Protein AF-A0A5C5PJJ9-F1 (afdb_monomer_lite)

Structure (mmCIF, N/CA/C/O backbone):
data_AF-A0A5C5PJJ9-F1
#
_entry.id   AF-A0A5C5PJJ9-F1
#
loop_
_atom_site.group_PDB
_atom_site.id
_atom_site.type_symbol
_atom_site.label_atom_id
_atom_site.label_alt_id
_atom_site.label_comp_id
_atom_site.label_asym_id
_atom_site.label_entity_id
_atom_site.label_seq_id
_atom_site.pdbx_PDB_ins_code
_atom_site.Cartn_x
_atom_site.Cartn_y
_atom_site.Cartn_z
_atom_site.occupancy
_atom_site.B_iso_or_equiv
_atom_site.auth_seq_id
_atom_site.auth_comp_id
_atom_site.auth_asym_id
_atom_site.auth_atom_id
_atom_site.pdbx_PDB_model_num
ATOM 1 N N . MET A 1 1 ? -13.412 8.284 -8.375 1.00 63.53 1 MET A N 1
ATOM 2 C CA . MET A 1 1 ? -12.257 7.357 -8.466 1.00 63.53 1 MET A CA 1
ATOM 3 C C . MET A 1 1 ? -11.021 8.163 -8.851 1.00 63.53 1 MET A C 1
ATOM 5 O O . MET A 1 1 ? -11.183 9.138 -9.573 1.00 63.53 1 MET A O 1
ATOM 9 N N . LYS A 1 2 ? -9.826 7.840 -8.336 1.00 83.69 2 LYS A N 1
ATOM 10 C CA . LYS A 1 2 ? -8.573 8.546 -8.681 1.00 83.69 2 LYS A CA 1
ATOM 11 C C . LYS A 1 2 ? -7.652 7.602 -9.450 1.00 83.69 2 LYS A C 1
ATOM 13 O O . LYS A 1 2 ? -7.516 6.451 -9.049 1.00 83.69 2 LYS A O 1
ATOM 18 N N . ASN A 1 3 ? -7.026 8.100 -10.511 1.00 86.88 3 ASN A N 1
ATOM 19 C CA . ASN A 1 3 ? -6.061 7.345 -11.303 1.00 86.88 3 ASN A CA 1
ATOM 20 C C . ASN A 1 3 ? -4.631 7.713 -10.884 1.00 86.88 3 ASN A C 1
ATOM 22 O O . ASN A 1 3 ? -4.325 8.894 -10.715 1.00 86.88 3 ASN A O 1
ATOM 26 N N . TYR A 1 4 ? -3.764 6.715 -10.736 1.00 92.44 4 TYR A N 1
ATOM 27 C CA . TYR A 1 4 ? -2.352 6.909 -10.407 1.00 92.44 4 TYR A CA 1
ATOM 28 C C . TYR A 1 4 ? -1.500 6.125 -11.391 1.00 92.44 4 TYR A C 1
ATOM 30 O O . TYR A 1 4 ? -1.746 4.945 -11.618 1.00 92.44 4 TYR A O 1
ATOM 38 N N . ASN A 1 5 ? -0.462 6.764 -11.923 1.00 93.25 5 ASN A N 1
ATOM 39 C CA . ASN A 1 5 ? 0.637 6.049 -12.553 1.00 93.25 5 ASN A CA 1
ATOM 40 C C . ASN A 1 5 ? 1.548 5.525 -11.435 1.00 93.25 5 ASN A C 1
ATOM 42 O O . ASN A 1 5 ? 2.228 6.323 -10.789 1.00 93.25 5 ASN A O 1
ATOM 46 N N . ILE A 1 6 ? 1.550 4.214 -11.188 1.00 92.06 6 ILE A N 1
ATOM 47 C CA . ILE A 1 6 ? 2.287 3.622 -10.060 1.00 92.06 6 ILE A CA 1
ATOM 48 C C . ILE A 1 6 ? 3.798 3.828 -10.200 1.00 92.06 6 ILE A C 1
ATOM 50 O O . ILE A 1 6 ? 4.456 4.145 -9.213 1.00 92.06 6 ILE A O 1
ATOM 54 N N . ALA A 1 7 ? 4.338 3.757 -11.419 1.00 91.38 7 ALA A N 1
ATOM 55 C CA . ALA A 1 7 ? 5.763 3.978 -11.663 1.00 91.38 7 ALA A CA 1
ATOM 56 C C . ALA A 1 7 ? 6.218 5.405 -11.309 1.00 91.38 7 ALA A C 1
ATOM 58 O O . ALA A 1 7 ? 7.367 5.603 -10.926 1.00 91.38 7 ALA A O 1
ATOM 59 N N . LYS A 1 8 ? 5.324 6.399 -11.416 1.00 95.00 8 LYS A N 1
ATOM 60 C CA . LYS A 1 8 ? 5.640 7.815 -11.157 1.00 95.00 8 LYS A CA 1
ATOM 61 C C . LYS A 1 8 ? 5.119 8.343 -9.820 1.00 95.00 8 LYS A C 1
ATOM 63 O O . LYS A 1 8 ? 5.644 9.3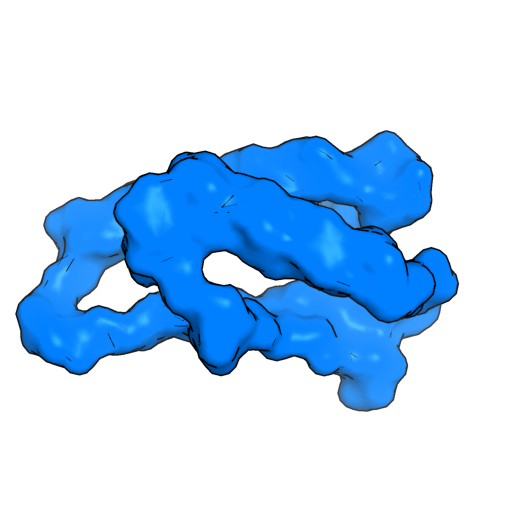29 -9.317 1.00 95.00 8 LYS A O 1
ATOM 68 N N . ASN A 1 9 ? 4.065 7.749 -9.263 1.00 95.31 9 ASN A N 1
ATOM 69 C CA . ASN A 1 9 ? 3.344 8.305 -8.115 1.00 95.31 9 ASN A CA 1
ATOM 70 C C . ASN A 1 9 ? 2.779 7.226 -7.172 1.00 95.31 9 ASN A C 1
ATOM 72 O O . ASN A 1 9 ? 1.619 7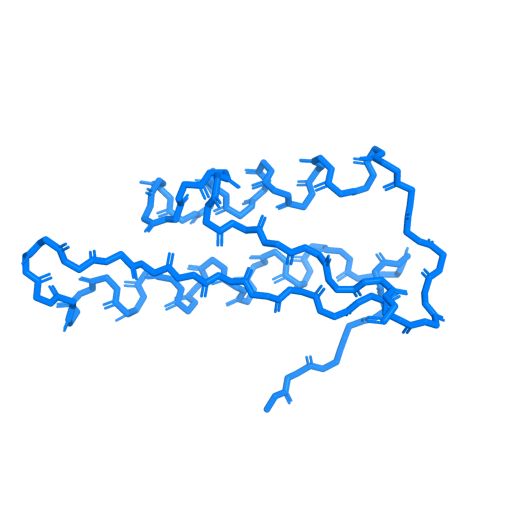.270 -6.751 1.00 95.31 9 ASN A O 1
ATOM 76 N N . GLN A 1 10 ? 3.618 6.252 -6.817 1.00 95.81 10 GLN A N 1
ATOM 77 C CA . GLN A 1 10 ? 3.292 5.228 -5.821 1.00 95.81 10 GLN A CA 1
ATOM 78 C C . GLN A 1 10 ? 2.959 5.836 -4.445 1.00 95.81 10 GLN A C 1
ATOM 80 O O . GLN A 1 10 ? 2.010 5.416 -3.782 1.00 95.81 10 GLN A O 1
ATOM 85 N N . SER A 1 11 ? 3.706 6.855 -4.011 1.00 97.06 11 SER A N 1
ATOM 86 C CA . SER A 1 11 ? 3.506 7.510 -2.710 1.00 97.06 11 SER A CA 1
ATOM 87 C C . SER A 1 11 ? 2.165 8.248 -2.616 1.00 97.06 11 SER A C 1
ATOM 89 O O . SER A 1 11 ? 1.526 8.235 -1.555 1.00 97.06 11 SER A O 1
ATOM 91 N N . GLY A 1 12 ? 1.704 8.850 -3.717 1.00 97.06 12 GLY A N 1
ATOM 92 C CA . GLY A 1 12 ? 0.393 9.485 -3.812 1.00 97.06 12 GLY A CA 1
ATOM 93 C C . GLY A 1 12 ? -0.754 8.482 -3.712 1.00 97.06 12 GLY A C 1
ATOM 94 O O . GLY A 1 12 ? -1.706 8.739 -2.972 1.00 97.06 12 GLY A O 1
ATOM 95 N N . LEU A 1 13 ? -0.648 7.327 -4.383 1.00 96.75 13 LEU A N 1
ATOM 96 C CA . LEU A 1 13 ? -1.600 6.218 -4.231 1.00 96.75 13 LEU A CA 1
ATOM 97 C C . LEU A 1 13 ? -1.699 5.803 -2.756 1.00 96.75 13 LEU A C 1
ATOM 99 O O . LEU A 1 13 ? -2.784 5.862 -2.175 1.00 96.75 13 LEU A O 1
ATOM 103 N N . ILE A 1 14 ? -0.560 5.457 -2.144 1.00 97.81 14 ILE A N 1
ATOM 104 C CA . ILE A 1 14 ? -0.482 5.001 -0.748 1.00 97.81 14 ILE A CA 1
ATOM 105 C C . ILE A 1 14 ? -1.133 6.021 0.191 1.00 97.81 14 ILE A C 1
ATOM 107 O O . ILE A 1 14 ? -1.967 5.666 1.023 1.00 97.81 14 ILE A O 1
ATOM 111 N N . SER A 1 15 ? -0.789 7.302 0.046 1.00 97.62 15 SER A N 1
ATOM 112 C CA . SER A 1 15 ? -1.254 8.342 0.970 1.00 97.62 15 SER A CA 1
ATOM 113 C C . SER A 1 15 ? -2.760 8.592 0.848 1.00 97.62 15 SER A C 1
ATOM 115 O O . SER A 1 15 ? -3.436 8.769 1.859 1.00 97.62 15 SER A O 1
ATOM 117 N N . ASN A 1 16 ? -3.313 8.550 -0.368 1.00 96.44 16 ASN A N 1
ATOM 118 C CA . ASN A 1 16 ? -4.754 8.712 -0.565 1.00 96.44 16 ASN A CA 1
ATOM 119 C C . ASN A 1 16 ? -5.553 7.507 -0.053 1.00 96.44 16 ASN A C 1
ATOM 121 O O . ASN A 1 16 ? -6.576 7.713 0.597 1.00 96.44 16 ASN A O 1
ATOM 125 N N . VAL A 1 17 ? -5.106 6.276 -0.325 1.00 95.62 17 VAL A N 1
ATOM 126 C CA . VAL A 1 17 ? -5.795 5.065 0.157 1.00 95.62 17 VAL A CA 1
ATOM 127 C C . VAL A 1 17 ? -5.775 5.012 1.684 1.00 95.62 17 VAL A C 1
ATOM 129 O O . VAL A 1 17 ? -6.817 4.808 2.297 1.00 95.62 17 VAL A O 1
ATOM 132 N N . SER A 1 18 ? -4.625 5.292 2.302 1.00 96.56 18 SER A N 1
ATOM 133 C CA . SER A 1 18 ? -4.490 5.294 3.766 1.00 96.56 18 SER A CA 1
ATOM 134 C C . SER A 1 18 ? -5.375 6.352 4.425 1.00 96.56 18 SER A C 1
ATOM 136 O O . SER A 1 18 ? -6.061 6.065 5.400 1.00 96.56 18 SER A O 1
ATOM 138 N N . LYS A 1 19 ? -5.438 7.565 3.855 1.00 96.06 19 LYS A N 1
ATOM 139 C CA . LYS A 1 19 ? -6.332 8.622 4.351 1.00 96.06 19 LYS A CA 1
ATOM 140 C C . LYS A 1 19 ? -7.803 8.199 4.294 1.00 96.06 19 LYS A C 1
ATOM 142 O O . LYS A 1 19 ? -8.540 8.437 5.243 1.00 96.06 19 LYS A O 1
ATOM 147 N N . GLN A 1 20 ? -8.224 7.566 3.199 1.00 93.75 20 GLN A N 1
ATOM 148 C CA . GLN A 1 20 ? -9.596 7.063 3.066 1.00 93.75 20 GLN A CA 1
ATOM 149 C C . GLN A 1 20 ? -9.892 5.946 4.069 1.00 93.75 20 GLN A C 1
ATOM 151 O O . GLN A 1 20 ? -10.982 5.917 4.631 1.00 93.75 20 GLN A O 1
ATOM 156 N N . ALA A 1 21 ? -8.927 5.057 4.306 1.00 93.56 21 ALA A N 1
ATOM 157 C CA . ALA A 1 21 ? -9.041 3.975 5.276 1.00 93.56 21 ALA A CA 1
ATOM 158 C C . ALA A 1 21 ? -9.324 4.493 6.688 1.00 93.56 21 ALA A C 1
ATOM 160 O O . ALA A 1 21 ? -10.247 4.015 7.344 1.00 93.56 21 ALA A O 1
ATOM 161 N N . LEU A 1 22 ? -8.553 5.497 7.117 1.00 94.38 22 LEU A N 1
ATOM 162 C CA . LEU A 1 22 ? -8.690 6.129 8.428 1.00 94.38 22 LEU A CA 1
ATOM 163 C C . LEU A 1 22 ? -10.048 6.827 8.571 1.00 94.38 22 LEU A C 1
ATOM 165 O O . LEU A 1 22 ? -10.781 6.542 9.509 1.00 94.38 22 LEU A O 1
ATOM 169 N N . GLN A 1 23 ? -10.442 7.643 7.587 1.00 93.69 23 GLN A N 1
ATOM 170 C CA . GLN A 1 23 ? -11.742 8.335 7.600 1.00 93.69 23 GLN A CA 1
ATOM 171 C C . GLN A 1 23 ? -12.937 7.369 7.648 1.00 93.69 23 GLN A C 1
ATOM 173 O O . GLN A 1 23 ? -13.971 7.658 8.246 1.00 93.69 23 GLN A O 1
ATOM 178 N N . ARG A 1 24 ? -12.818 6.209 6.995 1.00 91.62 24 ARG A N 1
ATOM 179 C CA . ARG A 1 24 ? -13.863 5.178 7.016 1.00 91.62 24 ARG A CA 1
ATOM 180 C C . ARG A 1 24 ? -13.869 4.387 8.314 1.00 91.62 24 ARG A C 1
ATOM 182 O O . ARG A 1 24 ? -14.945 3.988 8.740 1.00 91.62 24 ARG A O 1
ATOM 189 N N . ALA A 1 25 ? -12.708 4.176 8.933 1.00 89.69 25 ALA A N 1
ATOM 190 C CA . ALA A 1 25 ? -12.599 3.464 10.202 1.00 89.69 25 ALA A CA 1
ATOM 191 C C . ALA A 1 25 ? -13.374 4.175 11.323 1.00 89.69 25 ALA A C 1
ATOM 193 O O . ALA A 1 25 ? -14.013 3.501 12.121 1.00 89.69 25 ALA A O 1
ATOM 194 N N . GLU A 1 26 ? -13.402 5.513 11.324 1.00 89.06 26 GLU A N 1
ATOM 195 C CA . GLU A 1 26 ? -14.181 6.326 12.277 1.00 89.06 26 GLU A CA 1
ATOM 196 C C . GLU A 1 26 ? -15.692 6.049 12.230 1.00 89.06 26 GLU A C 1
ATOM 198 O O . GLU A 1 26 ? -16.390 6.237 13.220 1.00 89.06 26 GLU A O 1
ATOM 203 N N . ASN A 1 27 ? -16.197 5.593 11.082 1.00 88.88 27 ASN A N 1
ATOM 204 C CA . ASN A 1 27 ? -17.623 5.386 10.833 1.00 88.88 27 ASN A CA 1
ATOM 205 C C . ASN A 1 27 ? -17.968 3.907 10.596 1.00 88.88 27 ASN A C 1
ATOM 207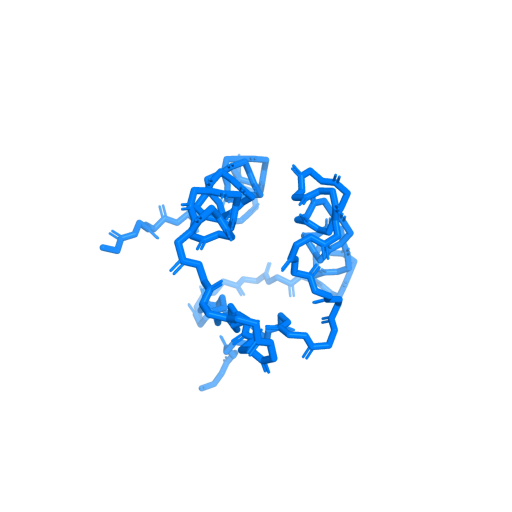 O O . ASN A 1 27 ? -19.085 3.591 10.182 1.00 88.88 27 ASN A O 1
ATOM 211 N N . LEU A 1 28 ? -17.008 2.997 10.794 1.00 89.12 28 LEU A N 1
ATOM 212 C CA . LEU A 1 28 ? -17.192 1.582 10.500 1.00 89.12 28 LEU A CA 1
ATOM 213 C C . LEU A 1 28 ? -17.859 0.883 11.695 1.00 89.12 28 LEU A C 1
ATOM 215 O O . LEU A 1 28 ? -17.308 0.918 12.797 1.00 89.12 28 LEU A O 1
ATOM 219 N N . PRO A 1 29 ? -19.001 0.198 11.506 1.00 88.38 29 PRO A N 1
ATOM 220 C CA . PRO A 1 29 ? -19.578 -0.628 12.558 1.00 88.38 29 PRO A CA 1
ATOM 221 C C . PRO A 1 29 ? -18.592 -1.704 13.025 1.00 88.38 29 PRO A C 1
ATOM 223 O O . PRO A 1 29 ? -17.829 -2.260 12.230 1.00 88.38 29 PRO A O 1
ATOM 226 N N . GLN A 1 30 ? -18.633 -2.037 14.314 1.00 82.75 30 GLN A N 1
ATOM 227 C CA . GLN A 1 30 ? -17.787 -3.083 14.881 1.00 82.75 30 GLN A CA 1
ATOM 228 C C . GLN A 1 30 ? -17.990 -4.416 14.138 1.00 82.75 30 GLN A C 1
ATOM 230 O O . GLN A 1 30 ? -19.115 -4.831 13.871 1.00 82.75 30 GLN A O 1
ATOM 235 N N . GLY A 1 31 ? -16.886 -5.085 13.795 1.00 83.75 31 GLY A N 1
ATOM 236 C CA . GLY A 1 31 ? -16.897 -6.357 13.061 1.00 83.75 31 GLY A CA 1
ATOM 237 C C . GLY A 1 31 ? -16.927 -6.226 11.534 1.00 83.75 31 GLY A C 1
ATOM 238 O O . GLY A 1 31 ? -16.722 -7.224 10.844 1.00 83.75 31 GLY A O 1
ATOM 239 N N . MET A 1 32 ? -17.112 -5.021 10.985 1.00 87.38 32 MET A N 1
ATOM 240 C CA . MET A 1 32 ? -16.958 -4.779 9.547 1.00 87.38 32 MET A CA 1
ATOM 241 C C . MET A 1 32 ? -15.479 -4.732 9.147 1.00 87.38 32 MET A C 1
ATOM 243 O O . MET A 1 32 ? -14.623 -4.266 9.898 1.00 87.38 32 MET A O 1
ATOM 247 N N . GLN A 1 33 ? -15.178 -5.189 7.931 1.00 86.38 33 GLN A N 1
ATOM 248 C CA . GLN A 1 33 ? -13.838 -5.127 7.348 1.00 86.38 33 GLN A CA 1
ATOM 249 C C . GLN A 1 33 ? -13.839 -4.248 6.102 1.00 86.38 33 GLN A C 1
ATOM 251 O O . GLN A 1 33 ? -14.725 -4.337 5.254 1.00 86.38 33 GLN A O 1
ATOM 256 N N . GLN A 1 34 ? -12.805 -3.421 5.966 1.00 91.00 34 GLN A N 1
ATOM 257 C CA . GLN A 1 34 ? -12.569 -2.662 4.744 1.00 91.00 34 GLN A CA 1
ATOM 258 C C . GLN A 1 34 ? -11.795 -3.516 3.739 1.00 91.00 34 GLN A C 1
ATOM 260 O O . GLN A 1 34 ? -10.858 -4.221 4.115 1.00 91.00 34 GLN A O 1
ATOM 265 N N . GLN A 1 35 ? -12.157 -3.412 2.460 1.00 93.94 35 GLN A N 1
ATOM 266 C CA . GLN A 1 35 ? -11.416 -4.006 1.349 1.00 93.94 35 GLN A CA 1
ATOM 267 C C . GLN A 1 35 ? -10.971 -2.923 0.369 1.00 93.94 35 GLN A C 1
ATOM 269 O O . GLN A 1 35 ? -11.707 -1.973 0.087 1.00 93.94 35 GLN A O 1
ATOM 274 N N . VAL A 1 36 ? -9.765 -3.082 -0.172 1.00 94.69 36 VAL A N 1
ATOM 275 C CA . VAL A 1 36 ? -9.205 -2.200 -1.196 1.00 94.69 36 VAL A CA 1
ATOM 276 C C . VAL A 1 36 ? -8.874 -3.018 -2.428 1.00 94.69 36 VAL A C 1
ATOM 278 O O . VAL A 1 36 ? -8.097 -3.968 -2.372 1.00 94.69 36 VAL A O 1
ATOM 281 N N . VAL A 1 37 ? -9.433 -2.602 -3.560 1.00 95.56 37 VAL A N 1
ATOM 282 C CA . VAL A 1 37 ? -9.079 -3.123 -4.879 1.00 95.56 37 VAL A CA 1
ATOM 283 C C . VAL A 1 37 ? -8.280 -2.050 -5.607 1.00 95.56 37 VAL A C 1
ATOM 285 O O . VAL A 1 37 ? -8.773 -0.946 -5.836 1.00 95.56 37 VAL A O 1
ATOM 288 N N . ILE A 1 38 ? -7.039 -2.373 -5.953 1.00 95.75 38 ILE A N 1
ATOM 289 C CA . ILE A 1 38 ? -6.147 -1.518 -6.732 1.00 95.75 38 ILE A CA 1
ATOM 290 C C . ILE A 1 38 ? -6.127 -2.067 -8.152 1.00 95.75 38 ILE A C 1
ATOM 292 O O . ILE A 1 38 ? -5.587 -3.144 -8.407 1.00 95.75 38 ILE A O 1
ATOM 296 N N . ASP A 1 39 ? -6.751 -1.339 -9.071 1.00 95.75 39 ASP A N 1
ATOM 297 C CA . ASP A 1 39 ? -6.728 -1.684 -10.488 1.00 95.75 39 ASP A CA 1
ATOM 298 C C . ASP A 1 39 ? -5.376 -1.295 -11.091 1.00 95.75 39 ASP A C 1
ATOM 300 O O . ASP A 1 39 ? -4.981 -0.127 -11.056 1.00 95.75 39 ASP A O 1
ATOM 304 N N . ILE A 1 40 ? -4.655 -2.293 -11.591 1.00 95.69 40 ILE A N 1
ATOM 305 C CA . ILE A 1 40 ? -3.330 -2.146 -12.202 1.00 95.69 40 ILE A CA 1
ATOM 306 C C . ILE A 1 40 ? -3.321 -2.626 -13.654 1.00 95.69 40 ILE A C 1
ATOM 308 O O . ILE A 1 40 ? -2.248 -2.786 -14.239 1.00 95.69 40 ILE A O 1
ATOM 312 N N . ARG A 1 41 ? -4.496 -2.858 -14.251 1.00 95.69 41 ARG A N 1
ATOM 313 C CA . ARG A 1 41 ? -4.600 -3.249 -15.659 1.00 95.69 41 ARG A CA 1
ATOM 314 C C . ARG A 1 41 ? -3.957 -2.180 -16.541 1.00 95.69 41 ARG A C 1
ATOM 316 O O . ARG A 1 41 ? -4.164 -0.983 -16.344 1.00 95.69 41 ARG A O 1
ATOM 323 N N . GLY A 1 42 ? -3.132 -2.619 -17.490 1.00 94.19 42 GLY A N 1
ATOM 324 C CA . GLY A 1 42 ? -2.362 -1.724 -18.358 1.00 94.19 42 GLY A CA 1
ATOM 325 C C . GLY A 1 42 ? -1.184 -1.007 -17.679 1.00 94.19 42 GLY A C 1
ATOM 326 O O . GLY A 1 42 ? -0.578 -0.140 -18.305 1.00 94.19 42 GLY A O 1
ATOM 327 N N . GLN A 1 43 ? -0.829 -1.344 -16.431 1.00 94.69 43 GLN A N 1
ATOM 328 C CA . GLN A 1 43 ? 0.375 -0.842 -15.759 1.00 94.69 43 GLN A CA 1
ATOM 329 C C . GLN A 1 43 ? 1.367 -1.981 -15.489 1.00 94.69 43 GLN A C 1
ATOM 331 O O . GLN A 1 43 ? 1.016 -3.010 -14.915 1.00 94.69 43 GLN A O 1
ATOM 336 N N . ALA A 1 44 ? 2.639 -1.777 -15.841 1.00 94.31 44 ALA A N 1
ATOM 337 C CA . ALA A 1 44 ? 3.719 -2.694 -15.484 1.00 94.31 44 ALA A CA 1
ATOM 338 C C . ALA A 1 44 ? 4.086 -2.525 -13.997 1.00 94.31 44 ALA A C 1
ATOM 340 O O . ALA A 1 44 ? 4.957 -1.730 -13.649 1.00 94.31 44 ALA A O 1
ATOM 341 N N . VAL A 1 45 ? 3.381 -3.242 -13.115 1.00 95.62 45 VAL A N 1
ATOM 342 C CA . VAL A 1 45 ? 3.602 -3.204 -11.658 1.00 95.62 45 VAL A CA 1
ATOM 343 C C . VAL A 1 45 ? 4.292 -4.481 -11.195 1.00 95.62 45 VAL A C 1
ATOM 345 O O . VAL A 1 45 ? 3.701 -5.566 -11.232 1.00 95.62 45 VAL A O 1
ATOM 348 N N . THR A 1 46 ? 5.525 -4.347 -10.713 1.00 96.25 46 THR A N 1
ATOM 349 C CA . THR A 1 46 ? 6.333 -5.484 -10.252 1.00 96.25 46 THR A CA 1
ATOM 350 C C . THR A 1 46 ? 5.827 -6.044 -8.915 1.00 96.25 46 THR A C 1
ATOM 352 O O . THR A 1 46 ? 5.190 -5.325 -8.137 1.00 96.25 46 THR A O 1
ATOM 355 N N . PRO A 1 47 ? 6.139 -7.309 -8.575 1.00 96.31 47 PRO A N 1
ATOM 356 C CA . PRO A 1 47 ? 5.821 -7.869 -7.259 1.00 96.31 47 PRO A CA 1
ATOM 357 C C . PRO A 1 47 ? 6.385 -7.041 -6.094 1.00 96.31 47 PRO A C 1
ATOM 359 O O . PRO A 1 47 ? 5.710 -6.860 -5.082 1.00 96.31 47 PRO A O 1
ATOM 362 N N . VAL A 1 48 ? 7.584 -6.469 -6.261 1.00 97.06 48 VAL A N 1
ATOM 363 C CA . VAL A 1 48 ? 8.212 -5.592 -5.260 1.00 97.06 48 VAL A CA 1
ATOM 364 C C . VAL A 1 48 ? 7.391 -4.319 -5.054 1.00 97.06 48 VAL A C 1
ATOM 366 O O . VAL A 1 48 ? 7.117 -3.953 -3.913 1.00 97.06 48 VAL A O 1
ATOM 369 N N . GLN A 1 49 ? 6.927 -3.677 -6.132 1.00 97.31 49 GLN A N 1
ATOM 370 C CA . GLN A 1 49 ? 6.048 -2.507 -6.026 1.00 97.31 49 GLN A CA 1
ATOM 371 C C . GLN A 1 49 ? 4.725 -2.855 -5.335 1.00 97.31 49 GLN A C 1
ATOM 373 O O . GLN A 1 49 ? 4.271 -2.105 -4.472 1.00 97.31 49 GLN A O 1
ATOM 378 N N . ARG A 1 50 ? 4.124 -4.016 -5.636 1.00 97.62 50 ARG A N 1
ATOM 379 C CA . ARG A 1 50 ? 2.904 -4.481 -4.947 1.00 97.62 50 ARG A CA 1
ATOM 380 C C . ARG A 1 50 ? 3.134 -4.630 -3.444 1.00 97.62 50 ARG A C 1
ATOM 382 O O . ARG A 1 50 ? 2.341 -4.117 -2.659 1.00 97.62 50 ARG A O 1
ATOM 389 N N . ALA A 1 51 ? 4.236 -5.267 -3.046 1.00 98.00 51 ALA A N 1
ATOM 390 C CA . ALA A 1 51 ? 4.594 -5.434 -1.640 1.00 98.00 51 ALA A CA 1
ATOM 391 C C . ALA A 1 51 ? 4.815 -4.084 -0.935 1.00 98.00 51 ALA A C 1
ATOM 393 O O . ALA A 1 51 ? 4.316 -3.873 0.170 1.00 98.00 51 ALA A O 1
ATOM 394 N N . GLN A 1 52 ? 5.498 -3.141 -1.591 1.00 98.19 52 GLN A N 1
ATOM 395 C CA . GLN A 1 52 ? 5.704 -1.788 -1.063 1.00 98.19 52 GLN A CA 1
ATOM 396 C C . GLN A 1 52 ? 4.395 -1.005 -0.918 1.00 98.19 52 GLN A C 1
ATOM 398 O O . GLN A 1 52 ? 4.214 -0.302 0.075 1.00 98.19 52 GLN A O 1
ATOM 403 N N . ILE A 1 53 ? 3.475 -1.129 -1.878 1.00 98.19 53 ILE A N 1
ATOM 404 C CA . ILE A 1 53 ? 2.147 -0.507 -1.812 1.00 98.19 53 ILE A CA 1
ATOM 405 C C . ILE A 1 53 ? 1.353 -1.070 -0.633 1.00 98.19 53 ILE A C 1
ATOM 407 O O . ILE A 1 53 ? 0.829 -0.291 0.161 1.00 98.19 53 ILE A O 1
ATOM 411 N N . VAL A 1 54 ? 1.295 -2.399 -0.496 1.00 98.31 54 VAL A N 1
ATOM 412 C CA . VAL A 1 54 ? 0.597 -3.072 0.612 1.00 98.31 54 VAL A CA 1
ATOM 413 C C . VAL A 1 54 ? 1.158 -2.608 1.948 1.00 98.31 54 VAL A C 1
ATOM 415 O O . VAL A 1 54 ? 0.404 -2.096 2.773 1.00 98.31 54 VAL A O 1
ATOM 418 N N . ARG A 1 55 ? 2.479 -2.710 2.137 1.00 98.12 55 ARG A N 1
ATOM 419 C CA . ARG A 1 55 ? 3.139 -2.278 3.372 1.00 98.12 55 ARG A CA 1
ATOM 420 C C . ARG A 1 55 ? 2.877 -0.804 3.665 1.00 98.12 55 ARG A C 1
ATOM 422 O O . ARG A 1 55 ? 2.462 -0.466 4.764 1.00 98.12 55 ARG A O 1
ATOM 429 N N . GLY A 1 56 ? 3.046 0.064 2.669 1.00 98.25 56 GLY A N 1
ATOM 430 C CA . GLY A 1 56 ? 2.833 1.497 2.837 1.00 98.25 56 GLY A CA 1
ATOM 431 C C . GLY A 1 56 ? 1.402 1.856 3.241 1.00 98.25 56 GLY A C 1
ATOM 432 O O . GLY A 1 56 ? 1.222 2.768 4.044 1.00 98.25 56 GLY A O 1
ATOM 433 N N . ILE A 1 57 ? 0.392 1.159 2.707 1.00 98.00 57 ILE A N 1
ATOM 434 C CA . ILE A 1 57 ? -1.014 1.368 3.086 1.00 98.00 57 ILE A CA 1
ATOM 435 C C . ILE A 1 57 ? -1.272 0.874 4.510 1.00 98.00 57 ILE A C 1
ATOM 437 O O . ILE A 1 57 ? -1.902 1.583 5.290 1.00 98.00 57 ILE A O 1
ATOM 441 N N . VAL A 1 58 ? -0.791 -0.319 4.859 1.00 97.38 58 VAL A N 1
ATOM 442 C CA . VAL A 1 58 ? -0.973 -0.905 6.198 1.00 97.38 58 VAL A CA 1
ATOM 443 C C . VAL A 1 58 ? -0.332 -0.010 7.259 1.00 97.38 58 VAL A C 1
ATOM 445 O O . VAL A 1 58 ? -1.011 0.391 8.205 1.00 97.38 58 VAL A O 1
ATOM 448 N N . ASP A 1 59 ? 0.924 0.389 7.042 1.00 97.94 59 ASP A N 1
ATOM 449 C CA . ASP A 1 59 ? 1.683 1.231 7.968 1.00 97.94 59 ASP A CA 1
ATOM 450 C C . ASP A 1 59 ? 1.012 2.608 8.130 1.00 97.94 59 ASP A C 1
ATOM 452 O O . ASP A 1 59 ? 0.738 3.042 9.246 1.00 97.94 59 ASP A O 1
ATOM 456 N N . LYS A 1 60 ? 0.664 3.293 7.028 1.00 97.81 60 LYS A N 1
ATOM 457 C CA . LYS A 1 60 ? 0.051 4.637 7.097 1.00 97.81 60 LYS A CA 1
ATOM 458 C C . LYS A 1 60 ? -1.415 4.649 7.526 1.00 97.81 60 LYS A C 1
ATOM 460 O O . LYS A 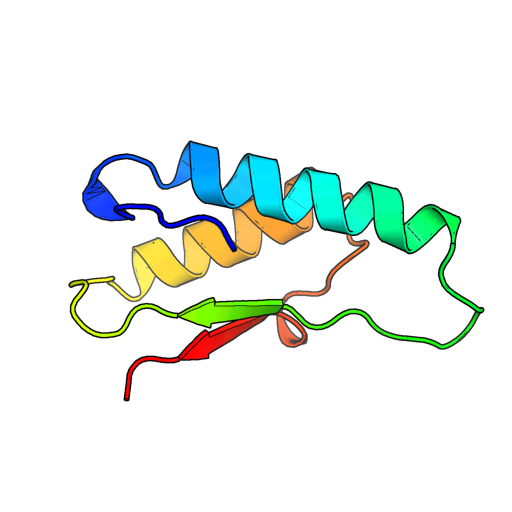1 60 ? -1.925 5.712 7.872 1.00 97.81 60 LYS A O 1
ATOM 465 N N . SER A 1 61 ? -2.110 3.518 7.455 1.00 95.62 61 SER A N 1
ATOM 466 C CA . SER A 1 61 ? -3.478 3.385 7.965 1.00 95.62 61 SER A CA 1
ATOM 467 C C . SER A 1 61 ? -3.521 2.912 9.418 1.00 95.62 61 SER A C 1
ATOM 469 O O . SER A 1 61 ? -4.611 2.660 9.925 1.00 95.62 61 SER A O 1
ATOM 471 N N . ASN A 1 62 ? -2.367 2.787 10.090 1.00 93.88 62 ASN A N 1
ATOM 472 C CA . ASN A 1 62 ? -2.254 2.255 11.451 1.00 93.88 62 ASN A CA 1
ATOM 473 C C . ASN A 1 62 ? -2.960 0.894 11.609 1.00 93.88 62 ASN A C 1
ATOM 475 O O . ASN A 1 62 ? -3.611 0.631 12.617 1.00 93.88 62 ASN A O 1
ATOM 479 N N . GLY A 1 63 ? -2.888 0.043 10.580 1.00 91.19 63 GLY A N 1
ATOM 480 C CA . GLY A 1 63 ? -3.542 -1.267 10.578 1.00 91.19 63 GLY A CA 1
ATOM 481 C C . GLY A 1 63 ? -5.060 -1.257 10.354 1.00 91.19 63 GLY A C 1
ATOM 482 O O . GLY A 1 63 ? -5.666 -2.325 10.396 1.00 91.19 63 GLY A O 1
ATOM 483 N N . ALA A 1 64 ? -5.687 -0.108 10.057 1.00 92.25 64 ALA A N 1
ATOM 484 C CA . ALA A 1 64 ? -7.121 -0.037 9.735 1.00 92.25 64 ALA A CA 1
ATOM 485 C C . ALA A 1 64 ? -7.504 -0.863 8.489 1.00 92.25 64 ALA A C 1
ATOM 487 O O . ALA A 1 64 ? -8.665 -1.237 8.314 1.00 92.25 64 ALA A O 1
ATOM 488 N N . ILE A 1 65 ? -6.529 -1.157 7.624 1.00 94.31 65 ILE A N 1
ATOM 489 C CA . ILE A 1 65 ? -6.634 -2.154 6.558 1.00 94.31 65 ILE A CA 1
ATOM 490 C C . ILE A 1 65 ? -5.516 -3.177 6.753 1.00 94.31 65 ILE A C 1
ATOM 492 O O . ILE A 1 65 ? -4.345 -2.813 6.849 1.00 94.31 65 ILE A O 1
ATOM 496 N N . SER A 1 66 ? -5.870 -4.461 6.757 1.00 95.00 66 SER A N 1
ATOM 497 C CA . SER A 1 66 ? -4.902 -5.556 6.801 1.00 95.00 66 SER A CA 1
ATOM 498 C C . SER A 1 66 ? -4.304 -5.843 5.412 1.00 95.00 66 SER A C 1
ATOM 500 O O . SER A 1 66 ? -4.939 -5.566 4.389 1.00 95.00 66 SER A O 1
ATOM 502 N N . PRO A 1 67 ? -3.121 -6.480 5.330 1.00 96.19 67 PRO A N 1
ATOM 503 C CA . PRO A 1 67 ? -2.550 -6.905 4.051 1.00 96.19 67 PRO A CA 1
ATOM 504 C C . PRO A 1 67 ? -3.494 -7.785 3.215 1.00 96.19 67 PRO A C 1
ATOM 506 O O . PRO A 1 67 ? -3.571 -7.625 2.000 1.00 96.19 67 PRO A O 1
ATOM 509 N N . SER A 1 68 ? -4.244 -8.688 3.860 1.00 96.12 68 SER A N 1
ATOM 510 C CA . SER A 1 68 ? -5.182 -9.610 3.200 1.00 96.12 68 SER A CA 1
ATOM 511 C C . SER A 1 68 ? -6.422 -8.919 2.620 1.00 96.12 68 SER A C 1
ATOM 513 O O . SER A 1 68 ? -7.079 -9.469 1.733 1.00 96.12 68 SER A O 1
ATOM 515 N N . SER A 1 69 ? -6.721 -7.701 3.076 1.00 96.12 69 SER A N 1
ATOM 516 C CA . SER A 1 69 ? -7.803 -6.862 2.561 1.00 96.12 69 SER A CA 1
ATOM 517 C C . SER A 1 69 ? -7.424 -6.051 1.317 1.00 96.12 69 SER A C 1
ATOM 519 O O . SER A 1 69 ? -8.289 -5.377 0.751 1.00 96.12 69 SER A O 1
ATOM 521 N N . ILE A 1 70 ? -6.164 -6.096 0.870 1.00 97.44 70 ILE A N 1
ATOM 522 C CA . ILE A 1 70 ? -5.681 -5.365 -0.309 1.00 97.44 70 ILE A CA 1
ATOM 523 C C . ILE A 1 70 ? -5.505 -6.340 -1.472 1.00 97.44 70 ILE A C 1
ATOM 525 O O . ILE A 1 70 ? -4.723 -7.286 -1.406 1.00 97.44 70 ILE A O 1
ATOM 529 N N . ARG A 1 71 ? -6.217 -6.090 -2.572 1.00 96.94 71 ARG A N 1
ATOM 530 C CA . ARG A 1 71 ? -6.180 -6.915 -3.783 1.00 96.94 71 ARG A CA 1
ATOM 531 C C . ARG A 1 71 ? -5.766 -6.082 -4.985 1.00 96.94 71 ARG A C 1
ATOM 533 O O . ARG A 1 71 ? -6.194 -4.941 -5.135 1.00 96.94 71 ARG A O 1
ATOM 540 N N . PHE A 1 72 ? -4.973 -6.678 -5.867 1.00 96.88 72 PHE A N 1
ATOM 541 C CA . PHE A 1 72 ? -4.599 -6.076 -7.144 1.00 96.88 72 PHE A CA 1
ATOM 542 C C . PHE A 1 72 ? -5.402 -6.726 -8.264 1.00 96.88 72 PHE A C 1
ATOM 544 O O . PHE A 1 72 ? -5.356 -7.945 -8.419 1.00 96.88 72 PHE A O 1
ATOM 551 N N . LYS A 1 73 ? -6.114 -5.919 -9.052 1.00 95.94 73 LYS A N 1
ATOM 552 C CA . LYS A 1 73 ? -6.773 -6.382 -10.275 1.00 95.94 73 LYS A CA 1
ATOM 553 C C . LYS A 1 73 ? -5.814 -6.184 -11.446 1.00 95.94 73 LYS A C 1
ATOM 555 O O . LYS A 1 73 ? -5.518 -5.044 -11.793 1.00 95.94 73 LYS A O 1
ATOM 560 N N . ALA A 1 74 ? -5.311 -7.281 -12.005 1.00 91.19 74 ALA A N 1
ATOM 561 C CA . ALA A 1 74 ? -4.336 -7.273 -13.098 1.00 91.19 74 ALA A CA 1
ATOM 562 C C . ALA A 1 74 ? -4.916 -7.735 -14.446 1.00 91.19 74 ALA A C 1
ATOM 564 O O . ALA A 1 74 ? -4.300 -7.465 -15.473 1.00 91.19 74 ALA A O 1
ATOM 565 N N . GLU A 1 75 ? -6.101 -8.356 -14.434 1.00 80.06 75 GLU A N 1
ATOM 566 C CA . GLU A 1 75 ? -6.814 -8.930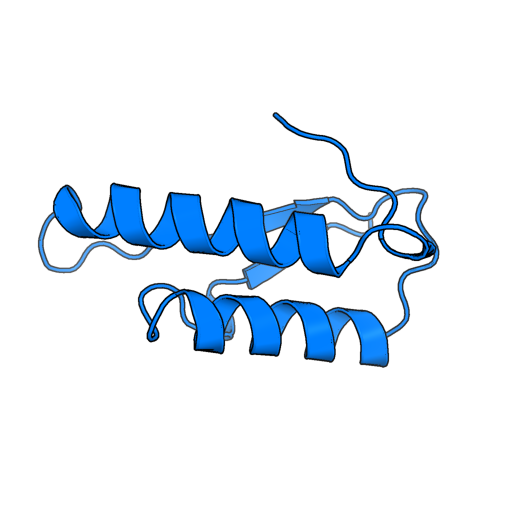 -15.585 1.00 80.06 75 GLU A CA 1
ATOM 567 C C . GLU A 1 75 ? -8.313 -8.577 -15.492 1.00 80.06 75 GLU A C 1
ATOM 569 O O . GLU A 1 75 ? -8.858 -8.515 -14.358 1.00 80.06 75 GLU A O 1
#

pLDDT: mean 93.65, std 5.33, range [63.53, 98.31]

Sequence (75 aa):
MKNYNIAKNQSGLISNVSKQALQRAENLPQGMQQQVVIDIRGQAVTPVQRAQIVRGIVDKSNGAISPSSIRFKAE

Foldseek 3Di:
DDDDQCVVPLVVLLLVLLVVLQVVLVVDPPPDAAAAEAEQAPHPADPVSLVVSLVSNCVSNVNSHHSVRYHYDHD

Organism: NCBI:txid129847

Radius of gyration: 12.18 Å; chains: 1; bounding box: 28×19×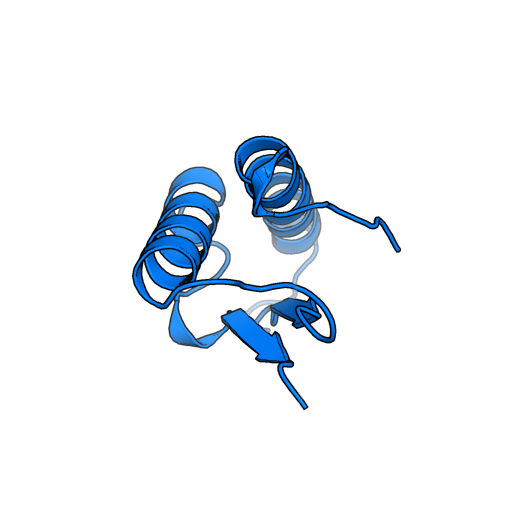33 Å

Secondary structure (DSSP, 8-state):
-----HHHHHHHHHHHHHHHHHHHHTTPPTT----EEEE-TTS---HHHHHHHHHHHHHHTTTSS-GGGEEEE--